Protein AF-A0A4Q3F579-F1 (afdb_monomer_lite)

Secondary structure (DSSP, 8-state):
----HHHHHHHHHHHHHHHHHHHH--HHHHHHHHHHHHHHHHHHHTT--HHHHHHHHHHHHHHHHHHHHHHHH-SSHHHHHHT-HHHHHHHHHHHHHHHHHHHHHHHHHHHHHHHHTT-

pLDDT: mean 85.85, std 10.21, range [51.81, 95.25]

Radius of gyration: 22.92 Å; chains: 1; bounding box: 40×58×51 Å

Structure (mmCIF, N/CA/C/O backbone):
data_AF-A0A4Q3F579-F1
#
_entry.id   AF-A0A4Q3F579-F1
#
loop_
_atom_site.group_PDB
_atom_site.id
_atom_site.type_symbol
_atom_site.label_atom_id
_atom_site.label_alt_id
_atom_site.label_comp_id
_atom_site.label_asym_id
_atom_site.label_entity_id
_atom_site.label_seq_id
_atom_site.pdbx_PDB_ins_code
_atom_site.Cartn_x
_atom_site.Cartn_y
_atom_site.Cartn_z
_atom_site.occupancy
_atom_site.B_iso_or_equiv
_atom_site.auth_seq_id
_atom_site.auth_comp_id
_atom_site.auth_asym_id
_atom_site.auth_atom_id
_atom_site.pdbx_PDB_model_num
ATOM 1 N N . LEU A 1 1 ? 0.833 18.282 23.993 1.00 53.00 1 LEU A N 1
ATOM 2 C CA . LEU A 1 1 ? -0.238 18.997 23.260 1.00 53.00 1 LEU A CA 1
ATOM 3 C C . LEU A 1 1 ? -1.122 17.969 22.550 1.00 53.00 1 LEU A C 1
ATOM 5 O O . LEU A 1 1 ? -0.639 17.307 21.643 1.00 53.00 1 LEU A O 1
ATOM 9 N N . LYS A 1 2 ? -2.368 17.753 22.996 1.00 62.53 2 LYS A N 1
ATOM 10 C CA . LYS A 1 2 ? -3.317 16.854 22.313 1.00 62.53 2 LYS A CA 1
ATOM 11 C C . LYS A 1 2 ? -4.021 17.654 21.217 1.00 62.53 2 LYS A C 1
ATOM 13 O O . LYS A 1 2 ? -4.901 18.450 21.526 1.00 62.53 2 LYS A O 1
ATOM 18 N N . VAL A 1 3 ? -3.624 17.467 19.960 1.00 73.50 3 VAL A N 1
ATOM 19 C CA . VAL A 1 3 ? -4.413 17.967 18.825 1.00 73.50 3 VAL A CA 1
ATOM 20 C C . VAL A 1 3 ? -5.783 17.281 18.890 1.00 73.50 3 VAL A C 1
ATOM 22 O O . VAL A 1 3 ? -5.834 16.058 19.060 1.00 73.50 3 VAL A O 1
ATOM 25 N N . PRO A 1 4 ? -6.902 18.023 18.815 1.00 83.94 4 PRO A N 1
ATOM 26 C CA . PRO A 1 4 ? -8.220 17.413 18.859 1.00 83.94 4 PRO A CA 1
ATOM 27 C C . PRO A 1 4 ? -8.383 16.487 17.649 1.00 83.94 4 PRO A C 1
ATOM 29 O O . PRO A 1 4 ? -8.426 16.946 16.510 1.00 83.94 4 PRO A O 1
ATOM 32 N N . TYR A 1 5 ? -8.505 15.179 17.897 1.00 83.06 5 TYR A N 1
ATOM 33 C CA . TYR A 1 5 ? -8.648 14.146 16.859 1.00 83.06 5 TYR A CA 1
ATOM 34 C C . TYR A 1 5 ? -9.739 14.475 15.828 1.00 83.06 5 TYR A C 1
ATOM 36 O O . TYR A 1 5 ? -9.597 14.159 14.653 1.00 83.06 5 TYR A O 1
ATOM 44 N N . ARG A 1 6 ? -10.803 15.171 16.244 1.00 87.44 6 ARG A N 1
ATOM 45 C CA . ARG A 1 6 ? -11.891 15.625 15.363 1.00 87.44 6 ARG A CA 1
ATOM 46 C C . ARG A 1 6 ? -11.407 16.580 14.266 1.00 87.44 6 ARG A C 1
ATOM 48 O O . ARG A 1 6 ? -11.817 16.431 13.121 1.00 87.44 6 ARG A O 1
ATOM 55 N N . ALA 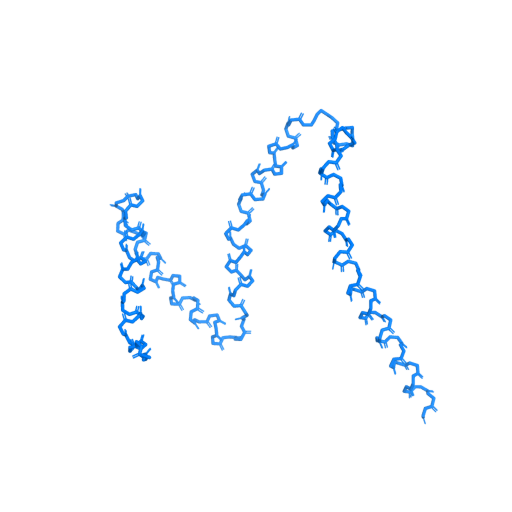A 1 7 ? -10.518 17.517 14.601 1.00 89.62 7 ALA A N 1
ATOM 56 C CA . ALA A 1 7 ? -9.962 18.459 13.633 1.00 89.62 7 ALA A CA 1
ATOM 57 C C . ALA A 1 7 ? -9.011 17.761 12.651 1.00 89.62 7 ALA A C 1
ATOM 59 O O . ALA A 1 7 ? -9.017 18.081 11.468 1.00 89.62 7 ALA A O 1
ATOM 60 N N . LEU A 1 8 ? -8.253 16.761 13.122 1.00 90.88 8 LEU A N 1
ATOM 61 C CA . LEU A 1 8 ? -7.378 15.961 12.263 1.00 90.88 8 LEU A CA 1
ATOM 62 C C . LEU A 1 8 ? -8.184 15.190 11.211 1.00 90.88 8 LEU A C 1
ATOM 64 O O . LEU A 1 8 ? -7.868 15.268 10.030 1.00 90.88 8 LEU A O 1
ATOM 68 N N . TYR A 1 9 ? -9.248 14.490 11.617 1.00 90.19 9 TYR A N 1
ATOM 69 C CA . TYR A 1 9 ? -10.101 13.766 10.669 1.00 90.19 9 TYR A CA 1
ATOM 70 C C . TYR A 1 9 ? -10.806 14.702 9.681 1.00 90.19 9 TYR A C 1
ATOM 72 O O . TYR A 1 9 ? -10.864 14.385 8.496 1.00 90.19 9 TYR A O 1
ATOM 80 N N . ALA A 1 10 ? -11.291 15.862 10.137 1.00 92.00 10 ALA A N 1
ATOM 81 C CA . ALA A 1 10 ? -11.888 16.859 9.250 1.00 92.00 10 ALA A CA 1
ATOM 82 C C . ALA A 1 10 ? -10.882 17.367 8.204 1.00 92.00 10 ALA A C 1
ATOM 84 O O . ALA A 1 10 ? -11.201 17.409 7.018 1.00 92.00 10 ALA A O 1
ATOM 85 N N . ALA A 1 11 ? -9.652 17.679 8.626 1.00 94.00 11 ALA A N 1
ATOM 86 C CA . ALA A 1 11 ? -8.587 18.082 7.715 1.00 94.00 11 ALA A CA 1
ATOM 87 C C . ALA A 1 11 ? -8.231 16.960 6.728 1.00 94.00 11 ALA A C 1
ATOM 89 O O . ALA A 1 11 ? -8.153 17.219 5.533 1.00 94.00 11 ALA A O 1
ATOM 90 N N . LEU A 1 12 ? -8.076 15.713 7.191 1.00 93.75 12 LEU A N 1
ATOM 91 C CA . LEU A 1 12 ? -7.773 14.564 6.329 1.00 93.75 12 LEU A CA 1
ATOM 92 C C . LEU A 1 12 ? -8.829 14.366 5.238 1.00 93.75 12 LEU A C 1
ATOM 94 O O . LEU A 1 12 ? -8.472 14.218 4.074 1.00 93.75 12 LEU A O 1
ATOM 98 N N . ILE A 1 13 ? -10.115 14.401 5.596 1.00 92.38 13 ILE A N 1
ATOM 99 C CA . ILE A 1 13 ? -11.212 14.253 4.628 1.00 92.38 13 ILE A CA 1
ATOM 100 C C . ILE A 1 13 ? -11.189 15.401 3.614 1.00 92.38 13 ILE A C 1
ATOM 102 O O . ILE A 1 13 ? -11.319 15.163 2.415 1.00 92.38 13 ILE A O 1
ATOM 106 N N . LEU A 1 14 ? -10.975 16.635 4.076 1.00 94.19 14 LEU A N 1
ATOM 107 C CA . LEU A 1 14 ? -10.908 17.806 3.205 1.00 94.19 14 LEU A CA 1
ATOM 108 C C . LEU A 1 14 ? -9.724 17.714 2.227 1.00 94.19 14 LEU A C 1
ATOM 110 O O . LEU A 1 14 ? -9.904 17.909 1.028 1.00 94.19 14 LEU A O 1
ATOM 114 N N . PHE A 1 15 ? -8.541 17.323 2.709 1.00 94.81 15 PHE A N 1
ATOM 115 C CA . PHE A 1 15 ? -7.367 17.076 1.867 1.00 94.81 15 PHE A CA 1
ATOM 116 C C . PHE A 1 15 ? -7.581 15.928 0.874 1.00 94.81 15 PHE A C 1
ATOM 118 O O . PHE A 1 15 ? -7.147 16.040 -0.268 1.00 94.81 15 PHE A O 1
ATOM 125 N N . MET A 1 16 ? -8.262 14.849 1.269 1.00 93.19 16 MET A N 1
ATOM 126 C CA . MET A 1 16 ? -8.579 13.731 0.373 1.00 93.19 16 MET A CA 1
ATOM 127 C C . MET A 1 16 ? -9.513 14.153 -0.765 1.00 93.19 16 MET A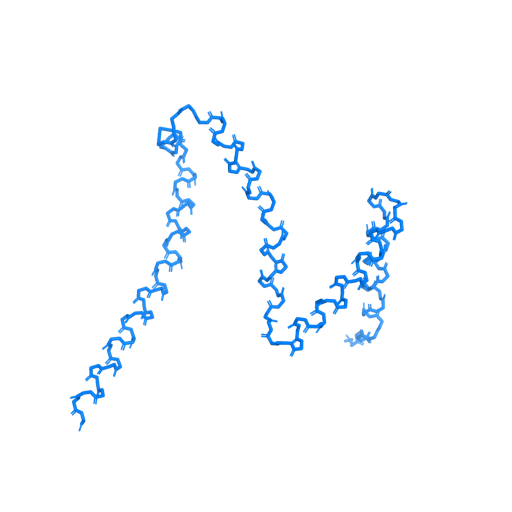 C 1
ATOM 129 O O . MET A 1 16 ? -9.262 13.807 -1.917 1.00 93.19 16 MET A O 1
ATOM 133 N N . ILE A 1 17 ? -10.559 14.927 -0.459 1.00 93.12 17 ILE A N 1
ATOM 134 C CA . ILE A 1 17 ? -11.503 15.435 -1.464 1.00 93.12 17 ILE A CA 1
ATOM 135 C C . ILE A 1 17 ? -10.795 16.382 -2.437 1.00 93.12 17 ILE A C 1
ATOM 137 O O . ILE A 1 17 ? -10.938 16.228 -3.649 1.00 93.12 17 ILE A O 1
ATOM 141 N N . ILE A 1 18 ? -9.999 17.325 -1.921 1.00 94.06 18 ILE A N 1
ATOM 142 C CA . ILE A 1 18 ? -9.225 18.254 -2.757 1.00 94.06 18 ILE A CA 1
ATOM 143 C C . ILE A 1 18 ? -8.210 17.490 -3.612 1.00 94.06 18 ILE A C 1
ATOM 145 O O . ILE A 1 18 ? -8.091 17.767 -4.801 1.00 94.06 18 ILE A O 1
ATOM 149 N N . GLY A 1 19 ? -7.505 16.514 -3.036 1.00 93.00 19 GLY A N 1
ATOM 150 C CA . GLY A 1 19 ? -6.509 15.710 -3.740 1.00 93.00 19 GLY A CA 1
ATOM 151 C C . GLY A 1 19 ? -7.104 14.897 -4.889 1.00 93.00 19 GLY A C 1
ATOM 152 O O . GLY A 1 19 ? -6.556 14.916 -5.986 1.00 93.00 19 GLY A O 1
ATOM 153 N N . ALA A 1 20 ? -8.248 14.243 -4.665 1.00 91.62 20 ALA A N 1
ATOM 154 C CA . ALA A 1 20 ? -8.955 13.522 -5.722 1.00 91.62 20 ALA A CA 1
ATOM 155 C C . ALA A 1 20 ? -9.457 14.474 -6.816 1.00 91.62 20 ALA A C 1
ATOM 157 O O . ALA A 1 20 ? -9.264 14.221 -7.998 1.00 91.62 20 ALA A O 1
ATOM 158 N N . TYR A 1 21 ? -10.037 15.613 -6.435 1.00 92.69 21 TYR A N 1
ATOM 159 C CA . TYR A 1 21 ? -10.534 16.582 -7.406 1.00 92.69 21 TYR A CA 1
ATOM 160 C C . TYR A 1 21 ? -9.404 17.240 -8.217 1.00 92.69 21 TYR A C 1
ATOM 162 O O . TYR A 1 21 ? -9.566 17.505 -9.403 1.00 92.69 21 TYR A O 1
ATOM 170 N N . SER A 1 22 ? -8.236 17.467 -7.614 1.00 93.38 22 SER A N 1
ATOM 171 C CA . SER A 1 22 ? -7.109 18.162 -8.247 1.00 93.38 22 SER A CA 1
ATOM 172 C C . SER A 1 22 ? -6.437 17.388 -9.386 1.00 93.38 22 SER A C 1
ATOM 174 O O . SER A 1 22 ? -5.731 18.013 -10.174 1.00 93.38 22 SER A O 1
ATOM 176 N N . LEU A 1 23 ? -6.586 16.062 -9.460 1.00 89.81 23 LEU A N 1
ATOM 177 C CA . LEU A 1 23 ? -5.901 15.249 -10.471 1.00 89.81 23 LEU A CA 1
ATOM 178 C C . LEU A 1 23 ? -6.534 15.412 -11.854 1.00 89.81 23 LEU A C 1
ATOM 180 O O . LEU A 1 23 ? -5.831 15.698 -12.818 1.00 89.81 23 LEU A O 1
ATOM 184 N N . ASN A 1 24 ? -7.857 15.266 -11.939 1.00 89.12 24 ASN A N 1
ATOM 185 C CA . ASN A 1 24 ? -8.582 15.276 -13.213 1.00 89.12 24 ASN A CA 1
ATOM 186 C C . ASN A 1 24 ? -9.736 16.291 -13.259 1.00 89.12 24 ASN A C 1
ATOM 188 O O . ASN A 1 24 ? -10.486 16.313 -14.234 1.00 89.12 24 ASN A O 1
ATOM 192 N N . ASN A 1 25 ? -9.906 17.122 -12.219 1.00 89.44 25 ASN A N 1
ATOM 193 C CA . ASN A 1 25 ? -10.989 18.109 -12.092 1.00 89.44 25 ASN A CA 1
ATOM 194 C C . ASN A 1 25 ? -12.388 17.494 -12.310 1.00 89.44 25 ASN A C 1
ATOM 196 O O . ASN A 1 25 ? -13.302 18.145 -12.815 1.00 89.44 25 ASN A O 1
ATOM 200 N N . ASN A 1 26 ? -12.537 16.208 -11.972 1.00 91.19 26 ASN A N 1
ATOM 201 C CA . ASN A 1 26 ? -13.722 15.414 -12.265 1.00 91.19 26 ASN A CA 1
ATOM 202 C C . ASN A 1 26 ? -14.504 15.118 -10.972 1.00 91.19 26 ASN A C 1
ATOM 204 O O . ASN A 1 26 ? -13.989 14.419 -10.092 1.00 91.19 26 ASN A O 1
ATOM 208 N N . PRO A 1 27 ? -15.766 15.572 -10.840 1.00 90.88 27 PRO A N 1
ATOM 209 C CA . PRO A 1 27 ? -16.576 15.303 -9.650 1.00 90.88 27 PRO A CA 1
ATOM 210 C C . PRO A 1 27 ? -16.880 13.809 -9.449 1.00 90.88 27 PRO A C 1
ATOM 212 O O . PRO A 1 27 ? -17.157 13.388 -8.325 1.00 90.88 27 PRO A O 1
ATOM 215 N N . VAL A 1 28 ? -16.791 12.989 -10.504 1.00 93.50 28 VAL A N 1
ATOM 216 C CA . VAL A 1 28 ? -16.974 11.532 -10.410 1.00 93.50 28 VAL A CA 1
ATOM 217 C C . VAL A 1 28 ? -15.907 10.892 -9.518 1.00 93.50 28 VAL A C 1
ATOM 219 O O . VAL A 1 28 ? -16.216 9.960 -8.782 1.00 93.50 28 VAL A O 1
ATOM 222 N N . GLU A 1 29 ? -14.677 11.408 -9.501 1.00 92.38 29 GLU A N 1
ATOM 223 C CA . GLU A 1 29 ? -13.601 10.869 -8.654 1.00 92.38 29 GLU A CA 1
ATOM 224 C C . GLU A 1 29 ? -13.844 11.144 -7.171 1.00 92.38 29 GLU A C 1
ATOM 226 O O . GLU A 1 29 ? -13.562 10.295 -6.327 1.00 92.38 29 GLU A O 1
ATOM 231 N N . VAL A 1 30 ? -14.456 12.285 -6.849 1.00 93.94 30 VAL A N 1
ATOM 232 C CA . VAL A 1 30 ? -14.889 12.607 -5.483 1.00 93.94 30 VAL A CA 1
ATOM 233 C C . VAL A 1 30 ? -16.031 11.686 -5.047 1.00 93.94 30 VAL A C 1
ATOM 235 O O . VAL A 1 30 ? -16.038 11.195 -3.916 1.00 93.94 30 VAL A O 1
ATOM 238 N N . LEU A 1 31 ? -16.979 11.400 -5.948 1.00 94.44 31 LEU A N 1
ATOM 239 C CA . LEU A 1 31 ? -18.052 10.442 -5.682 1.00 94.44 31 LEU A CA 1
ATOM 240 C C . LEU A 1 31 ? -17.500 9.025 -5.466 1.00 94.44 31 LEU A C 1
ATOM 242 O O . LEU A 1 31 ? -17.909 8.349 -4.522 1.00 94.44 31 LEU A O 1
ATOM 246 N N . LEU A 1 32 ? -16.548 8.590 -6.297 1.00 93.75 32 LEU A N 1
ATOM 247 C CA . LEU A 1 32 ? -15.854 7.313 -6.131 1.00 93.75 32 LEU A CA 1
ATOM 248 C C . LEU A 1 32 ? -15.087 7.268 -4.808 1.00 93.75 32 LEU A C 1
ATOM 250 O O . LEU A 1 32 ? -15.179 6.271 -4.100 1.00 93.75 32 LEU A O 1
ATOM 254 N N . LEU A 1 33 ? -14.390 8.342 -4.430 1.00 93.56 33 LEU A N 1
ATOM 255 C CA . LEU A 1 33 ? -13.694 8.441 -3.147 1.00 93.56 33 LEU A CA 1
ATOM 256 C C . LEU A 1 33 ? -14.654 8.240 -1.964 1.00 93.56 33 LEU A C 1
ATOM 258 O O . LEU A 1 33 ? -14.355 7.464 -1.055 1.00 93.56 33 LEU A O 1
ATOM 262 N N . LEU A 1 34 ? -15.827 8.877 -1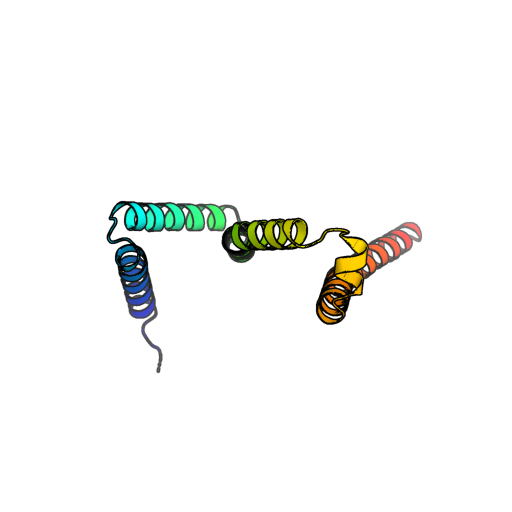.992 1.00 93.88 34 LEU A N 1
ATOM 263 C CA . LEU A 1 34 ? -16.864 8.674 -0.977 1.00 93.88 34 LEU A CA 1
ATOM 264 C C . LEU A 1 34 ? -17.402 7.236 -0.989 1.00 93.88 34 LEU A C 1
ATOM 266 O O . LEU A 1 34 ? -17.507 6.618 0.071 1.00 93.88 34 LEU A O 1
ATOM 270 N N . LEU A 1 35 ? -17.691 6.681 -2.169 1.00 94.88 35 LEU A N 1
ATOM 271 C CA . LEU A 1 35 ? -18.181 5.310 -2.325 1.00 94.88 35 LEU A CA 1
ATOM 272 C C . LEU A 1 35 ? -17.178 4.282 -1.781 1.00 94.88 35 LEU A C 1
ATOM 274 O O . LEU A 1 35 ? -17.550 3.418 -0.987 1.00 94.88 35 LEU A O 1
ATOM 278 N N . PHE A 1 36 ? -15.903 4.394 -2.158 1.00 91.88 36 PHE A N 1
ATOM 279 C CA . PHE A 1 36 ? -14.830 3.529 -1.670 1.00 91.88 36 PHE A CA 1
ATOM 280 C C . PHE A 1 36 ? -14.540 3.745 -0.181 1.00 91.88 36 PHE A C 1
ATOM 282 O O . PHE A 1 36 ? -14.218 2.783 0.514 1.00 91.88 36 PHE A O 1
ATOM 289 N N . GLY A 1 37 ? -14.728 4.959 0.346 1.00 91.38 37 GLY A N 1
ATOM 290 C CA . GLY A 1 37 ? -14.679 5.228 1.784 1.00 91.38 37 GLY A CA 1
ATOM 291 C C . GLY A 1 37 ? -15.769 4.477 2.558 1.00 91.38 37 GLY A C 1
ATOM 292 O O . GLY A 1 37 ? -15.484 3.833 3.573 1.00 91.38 37 GLY A O 1
ATOM 293 N N . VAL A 1 38 ? -17.007 4.489 2.051 1.00 93.56 38 VAL A N 1
ATOM 294 C CA . VAL A 1 38 ? -18.131 3.733 2.632 1.00 93.56 38 VAL A CA 1
ATOM 295 C C . VAL A 1 38 ? -17.914 2.223 2.496 1.00 93.56 38 VAL A C 1
ATOM 297 O O . VAL A 1 38 ? -18.102 1.489 3.468 1.00 93.56 38 VAL A O 1
ATOM 300 N N . LEU A 1 39 ? -17.456 1.746 1.335 1.00 93.19 39 LEU A N 1
ATOM 301 C CA . LEU A 1 39 ? -17.084 0.341 1.130 1.00 93.19 39 LEU A CA 1
ATOM 302 C C . LEU A 1 39 ? -15.981 -0.100 2.097 1.00 93.19 39 LEU A C 1
ATOM 304 O O . LEU A 1 39 ? -16.102 -1.155 2.716 1.00 93.19 39 LEU A O 1
ATOM 308 N N . GLY A 1 40 ? -14.943 0.718 2.286 1.00 90.38 40 GLY A N 1
ATOM 309 C CA . GLY A 1 40 ? -13.866 0.464 3.242 1.00 90.38 40 GLY A CA 1
ATOM 310 C C . GLY A 1 40 ? -14.378 0.344 4.679 1.00 90.38 40 GLY A C 1
ATOM 311 O O . GLY A 1 40 ? -13.972 -0.559 5.413 1.00 90.38 40 GLY A O 1
ATOM 312 N N . TYR A 1 41 ? -15.339 1.184 5.071 1.00 90.94 41 TYR A N 1
ATOM 313 C CA . TYR A 1 41 ? -16.020 1.049 6.360 1.00 90.94 41 TYR A CA 1
ATOM 314 C C . TYR A 1 41 ? -16.820 -0.263 6.463 1.00 90.94 41 TYR A C 1
ATOM 316 O O . TYR A 1 41 ? -16.768 -0.942 7.493 1.00 90.94 41 TYR A O 1
ATOM 324 N N . GLY A 1 42 ? -17.506 -0.665 5.388 1.00 93.62 42 GLY A N 1
ATOM 325 C CA . GLY A 1 42 ? -18.200 -1.953 5.299 1.00 93.62 42 GLY A CA 1
ATOM 326 C C . GLY A 1 42 ? -17.256 -3.151 5.459 1.00 93.62 42 GLY A C 1
ATOM 327 O O . GLY A 1 42 ? -17.516 -4.045 6.264 1.00 93.62 42 GLY A O 1
ATOM 328 N N . LEU A 1 43 ? -16.114 -3.133 4.770 1.00 91.50 43 LEU A N 1
ATOM 329 C CA . LEU A 1 43 ? -15.073 -4.162 4.862 1.00 91.50 43 LEU A CA 1
ATOM 330 C C . LEU A 1 43 ? -14.485 -4.261 6.272 1.00 91.50 43 LEU A C 1
ATOM 332 O O . LEU A 1 43 ? -14.311 -5.362 6.798 1.00 91.50 43 LEU A O 1
ATOM 336 N N . ARG A 1 44 ? -14.269 -3.118 6.930 1.00 88.38 44 ARG A N 1
ATOM 337 C CA . ARG A 1 44 ? -13.842 -3.080 8.333 1.00 88.38 44 ARG A CA 1
ATOM 338 C C . ARG A 1 44 ? -14.868 -3.736 9.260 1.00 88.38 44 ARG A C 1
ATOM 340 O O . ARG A 1 44 ? -14.484 -4.451 10.185 1.00 88.38 44 ARG A O 1
ATOM 347 N N . LYS A 1 45 ? -16.168 -3.537 9.013 1.00 90.56 45 LYS A N 1
ATOM 348 C CA . LYS A 1 45 ? -17.246 -4.180 9.787 1.00 90.56 45 LYS A CA 1
ATOM 349 C C . LYS A 1 45 ? -17.268 -5.701 9.597 1.00 90.56 45 LYS A C 1
ATOM 351 O O . LYS A 1 45 ? -17.563 -6.427 10.542 1.00 90.56 45 LYS A O 1
ATOM 356 N N . LEU A 1 46 ? -16.892 -6.175 8.413 1.00 89.69 46 LEU A N 1
ATOM 357 C CA . LEU A 1 46 ? -16.755 -7.594 8.069 1.00 89.69 46 LEU A CA 1
ATOM 358 C C . LEU A 1 46 ? -15.468 -8.246 8.620 1.00 89.69 46 LEU A C 1
ATOM 360 O O . LEU A 1 46 ? -15.208 -9.410 8.333 1.00 89.69 46 LEU A O 1
ATOM 364 N N . ARG A 1 47 ? -14.676 -7.527 9.434 1.00 87.25 47 ARG A N 1
ATOM 365 C CA . ARG A 1 47 ? -13.378 -7.970 9.982 1.00 87.25 47 ARG A CA 1
ATOM 366 C C . ARG A 1 47 ? -12.314 -8.270 8.919 1.00 87.25 47 ARG A C 1
ATOM 368 O O . ARG A 1 47 ? -11.328 -8.936 9.228 1.00 87.25 47 ARG A O 1
ATOM 375 N N . PHE A 1 48 ? -12.471 -7.757 7.698 1.00 86.44 48 PHE A N 1
ATOM 376 C CA . PHE A 1 48 ? -11.374 -7.760 6.736 1.00 86.44 48 PHE A CA 1
ATOM 377 C C . PHE A 1 48 ? -10.343 -6.714 7.140 1.00 86.44 48 PHE A C 1
ATOM 379 O O . PHE A 1 48 ? -10.686 -5.572 7.466 1.00 86.44 48 PHE A O 1
ATOM 386 N N . ASP A 1 49 ? -9.070 -7.095 7.084 1.00 87.50 49 ASP A N 1
ATOM 387 C CA . ASP A 1 49 ? -7.992 -6.131 7.215 1.00 87.50 49 ASP A CA 1
ATOM 388 C C . ASP A 1 49 ? -7.962 -5.263 5.951 1.00 87.50 49 ASP A C 1
ATOM 390 O O . ASP A 1 49 ? -7.669 -5.724 4.845 1.00 87.50 49 ASP A O 1
ATOM 394 N N . THR A 1 50 ? -8.353 -4.000 6.105 1.00 86.38 50 THR A N 1
ATOM 395 C CA . THR A 1 50 ? -8.463 -3.062 4.985 1.00 86.38 50 THR A CA 1
ATOM 396 C C . THR A 1 50 ? -7.078 -2.673 4.460 1.00 86.38 50 THR A C 1
ATOM 398 O O . THR A 1 50 ? -6.947 -2.346 3.283 1.00 86.38 50 THR A O 1
ATOM 401 N N . ALA A 1 51 ? -6.031 -2.746 5.294 1.00 88.19 51 ALA A N 1
ATOM 402 C CA . ALA A 1 51 ? -4.688 -2.326 4.906 1.00 88.19 51 ALA A CA 1
ATOM 403 C C . ALA A 1 51 ? -4.066 -3.228 3.815 1.00 88.19 51 ALA A C 1
ATOM 405 O O . ALA A 1 51 ? -3.674 -2.688 2.778 1.00 88.19 51 ALA A O 1
ATOM 406 N N . PRO A 1 52 ? -4.036 -4.573 3.946 1.00 88.88 52 PRO A N 1
ATOM 407 C CA . PRO A 1 52 ? -3.579 -5.466 2.881 1.00 88.88 52 PRO A CA 1
ATOM 408 C C . PRO A 1 52 ? -4.403 -5.358 1.597 1.00 88.88 52 PRO A C 1
ATOM 410 O O . PRO A 1 52 ? -3.846 -5.461 0.509 1.00 88.88 52 PRO A O 1
ATOM 413 N N . LEU A 1 53 ? -5.717 -5.135 1.709 1.00 90.56 53 LEU A N 1
ATOM 414 C CA . LEU A 1 53 ? -6.596 -5.037 0.544 1.00 90.56 53 LEU A CA 1
ATOM 415 C C . LEU A 1 53 ? -6.301 -3.781 -0.284 1.00 90.56 53 LEU A C 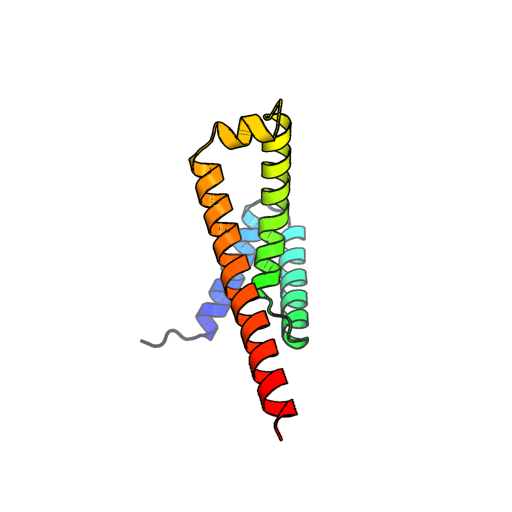1
ATOM 417 O O . LEU A 1 53 ? -6.152 -3.869 -1.500 1.00 90.56 53 LEU A O 1
ATOM 421 N N . ILE A 1 54 ? -6.173 -2.625 0.377 1.00 89.44 54 ILE A N 1
ATOM 422 C CA . ILE A 1 54 ? -5.796 -1.369 -0.285 1.00 89.44 54 ILE A CA 1
ATOM 423 C C . ILE A 1 54 ? -4.401 -1.507 -0.900 1.00 89.44 54 ILE A C 1
ATOM 425 O O . ILE A 1 54 ? -4.202 -1.116 -2.048 1.00 89.44 54 ILE A O 1
ATOM 429 N N . LEU A 1 55 ? -3.451 -2.100 -0.169 1.00 91.31 55 LEU A N 1
ATOM 430 C CA . LEU A 1 55 ? -2.092 -2.317 -0.660 1.00 91.31 55 LEU A CA 1
ATOM 431 C C . LEU A 1 55 ? -2.081 -3.188 -1.925 1.00 91.31 55 LEU A C 1
ATOM 433 O O . LEU A 1 55 ? -1.443 -2.824 -2.909 1.00 91.31 55 LEU A O 1
ATOM 437 N N . ALA A 1 56 ? -2.819 -4.300 -1.926 1.00 90.62 56 ALA A N 1
ATOM 438 C CA . ALA A 1 56 ? -2.936 -5.179 -3.085 1.00 90.62 56 ALA A CA 1
ATOM 439 C C . ALA A 1 56 ? -3.607 -4.482 -4.279 1.00 90.62 56 ALA A C 1
ATOM 441 O O . ALA A 1 56 ? -3.155 -4.640 -5.410 1.00 90.62 56 ALA A O 1
ATOM 442 N N . PHE A 1 57 ? -4.646 -3.678 -4.037 1.00 90.56 57 PHE A N 1
ATOM 443 C CA . PHE A 1 57 ? -5.350 -2.938 -5.085 1.00 90.56 57 PHE A CA 1
ATOM 444 C C . PHE A 1 57 ? -4.464 -1.871 -5.742 1.00 90.56 57 PHE A C 1
ATOM 446 O O . PHE A 1 57 ? -4.366 -1.817 -6.965 1.00 90.56 57 PHE A O 1
ATOM 453 N N . VAL A 1 58 ? -3.776 -1.057 -4.935 1.00 90.62 58 VAL A N 1
ATOM 454 C CA . VAL A 1 58 ? -2.903 0.020 -5.429 1.00 90.62 58 VAL A CA 1
ATOM 455 C C . VAL A 1 58 ? -1.667 -0.540 -6.137 1.00 90.62 58 VAL A C 1
ATOM 457 O O . VAL A 1 58 ? -1.229 0.023 -7.138 1.00 90.62 58 VAL A O 1
ATOM 460 N N . LEU A 1 59 ? -1.105 -1.651 -5.648 1.00 92.19 59 LEU A N 1
ATOM 461 C CA . LEU A 1 59 ? 0.081 -2.268 -6.246 1.00 92.19 59 LEU A CA 1
ATOM 462 C C . LEU A 1 59 ? -0.226 -3.163 -7.452 1.00 92.19 59 LEU A C 1
ATOM 464 O O . LEU A 1 59 ? 0.657 -3.345 -8.288 1.00 92.19 59 LEU A O 1
ATOM 468 N N . GLY A 1 60 ? -1.434 -3.721 -7.564 1.00 92.44 60 GLY A N 1
ATOM 469 C CA . GLY A 1 60 ? -1.762 -4.728 -8.578 1.00 92.44 60 GLY A CA 1
ATOM 470 C C . GLY A 1 60 ? -1.497 -4.260 -10.010 1.00 92.44 60 GLY A C 1
ATOM 471 O O . GLY A 1 60 ? -0.739 -4.900 -10.738 1.00 92.44 60 GLY A O 1
ATOM 472 N N . GLY A 1 61 ? -2.053 -3.106 -10.389 1.00 94.25 61 GLY A N 1
ATOM 473 C CA . GLY A 1 61 ? -1.870 -2.534 -11.728 1.00 94.25 61 GLY A CA 1
ATOM 474 C C . GLY A 1 61 ? -0.400 -2.257 -12.071 1.00 94.25 61 GLY A C 1
ATOM 475 O O . GLY A 1 61 ? 0.096 -2.771 -13.075 1.00 94.25 61 GLY A O 1
ATOM 476 N N . PRO A 1 62 ? 0.337 -1.501 -11.236 1.00 94.50 62 PRO A N 1
ATOM 477 C CA . PRO A 1 62 ? 1.764 -1.272 -11.440 1.00 94.50 62 PRO A CA 1
ATOM 478 C C . PRO A 1 62 ? 2.591 -2.561 -11.520 1.00 94.50 62 PRO A C 1
ATOM 480 O O . PRO A 1 62 ? 3.498 -2.636 -12.348 1.00 94.50 62 PRO A O 1
ATOM 483 N N . ILE A 1 63 ? 2.298 -3.578 -10.702 1.00 92.75 63 ILE A N 1
ATOM 484 C CA . ILE A 1 63 ? 3.003 -4.869 -10.756 1.00 92.75 63 ILE A CA 1
ATOM 485 C C . ILE A 1 63 ? 2.781 -5.544 -12.111 1.00 92.75 63 ILE A C 1
ATOM 487 O O . ILE A 1 63 ? 3.754 -5.947 -12.747 1.00 92.75 63 ILE A O 1
ATOM 491 N N . GLU A 1 64 ? 1.535 -5.638 -12.580 1.00 93.88 64 GLU A N 1
ATOM 492 C CA . GLU A 1 64 ? 1.233 -6.263 -13.871 1.00 93.88 64 GLU A CA 1
ATOM 493 C C . GLU A 1 64 ? 1.873 -5.496 -15.032 1.00 93.88 64 GLU A C 1
ATOM 495 O O . GLU A 1 64 ? 2.470 -6.097 -15.927 1.00 93.88 64 GLU A O 1
ATOM 500 N N . PHE A 1 65 ? 1.800 -4.164 -14.994 1.00 95.25 65 PHE A N 1
ATOM 501 C CA . PHE A 1 65 ? 2.411 -3.310 -16.004 1.00 95.25 65 PHE A CA 1
ATOM 502 C C . PHE A 1 65 ? 3.925 -3.539 -16.091 1.00 95.25 65 PHE A C 1
ATOM 504 O O . PHE A 1 65 ? 4.453 -3.805 -17.171 1.00 95.25 65 PHE A O 1
ATOM 511 N N . ASN A 1 66 ? 4.625 -3.503 -14.954 1.00 91.12 66 ASN A N 1
ATOM 512 C CA . ASN A 1 66 ? 6.071 -3.710 -14.918 1.00 91.12 66 ASN A CA 1
ATOM 513 C C . ASN A 1 66 ? 6.461 -5.143 -15.297 1.00 91.12 66 ASN A C 1
ATOM 515 O O . ASN A 1 66 ? 7.469 -5.339 -15.976 1.00 91.12 66 ASN A O 1
ATOM 519 N N . LEU A 1 67 ? 5.665 -6.143 -14.909 1.00 89.12 67 LEU A N 1
ATOM 520 C CA . LEU A 1 67 ? 5.878 -7.534 -15.304 1.00 89.12 67 LEU A CA 1
ATOM 521 C C . LEU A 1 67 ? 5.771 -7.689 -16.823 1.00 89.12 67 LEU A C 1
ATOM 523 O O . LEU A 1 67 ? 6.684 -8.219 -17.454 1.00 89.12 67 LEU A O 1
ATOM 527 N N . ARG A 1 68 ? 4.694 -7.164 -17.417 1.00 91.38 68 ARG A N 1
ATOM 528 C CA . ARG A 1 68 ? 4.460 -7.190 -18.864 1.00 91.38 68 ARG A CA 1
ATOM 529 C C . ARG A 1 68 ? 5.562 -6.456 -19.620 1.00 91.38 68 ARG A C 1
ATOM 531 O O . ARG A 1 68 ? 6.101 -7.001 -20.577 1.00 91.38 68 ARG A O 1
ATOM 538 N N . GLN A 1 69 ? 5.934 -5.262 -19.162 1.00 90.69 69 GLN A N 1
ATOM 539 C CA . GLN A 1 69 ? 7.027 -4.481 -19.741 1.00 90.69 69 GLN A CA 1
ATOM 540 C C . GLN A 1 69 ? 8.348 -5.260 -19.695 1.00 90.69 69 GLN A C 1
ATOM 542 O O . GLN A 1 69 ? 9.078 -5.313 -20.681 1.00 90.69 69 GLN A O 1
ATOM 547 N N . THR A 1 70 ? 8.642 -5.907 -18.567 1.00 88.88 70 THR A N 1
ATOM 548 C CA . THR A 1 70 ? 9.861 -6.707 -18.401 1.00 88.88 70 THR A CA 1
ATOM 549 C C . THR A 1 70 ? 9.863 -7.926 -19.321 1.00 88.88 70 THR A C 1
ATOM 551 O O . THR A 1 70 ? 10.880 -8.205 -19.948 1.00 88.88 70 THR A O 1
ATOM 554 N N . MET A 1 71 ? 8.729 -8.619 -19.458 1.00 86.12 71 MET A N 1
ATOM 555 C CA . MET A 1 71 ? 8.589 -9.763 -20.366 1.00 86.12 71 MET A CA 1
ATOM 556 C C . MET A 1 71 ? 8.685 -9.368 -21.842 1.00 86.12 71 MET A C 1
ATOM 558 O O . MET A 1 71 ? 9.235 -10.126 -22.626 1.00 86.12 71 MET A O 1
ATOM 562 N N . MET A 1 72 ? 8.200 -8.185 -22.226 1.00 88.25 72 MET A N 1
ATOM 563 C CA . MET A 1 72 ? 8.370 -7.669 -23.591 1.00 88.25 72 MET A CA 1
ATOM 564 C C . MET A 1 72 ? 9.833 -7.324 -23.909 1.00 88.25 72 MET A C 1
ATOM 566 O O . MET A 1 72 ? 10.259 -7.449 -25.054 1.00 88.25 72 MET A O 1
ATOM 570 N N . LEU A 1 7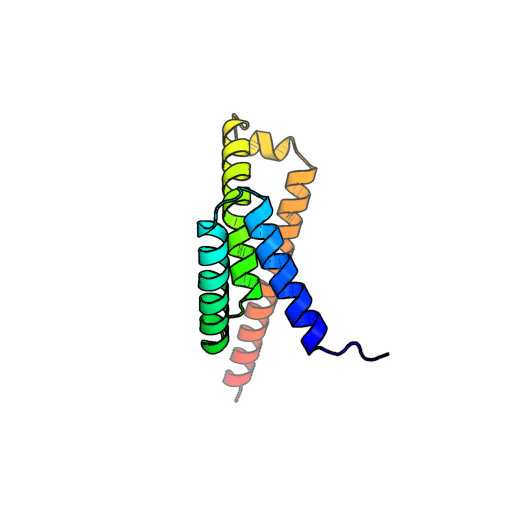3 ? 10.602 -6.882 -22.909 1.00 86.06 73 LEU A N 1
ATOM 571 C CA . LEU A 1 73 ? 12.030 -6.576 -23.049 1.00 86.06 73 LEU A CA 1
ATOM 572 C C . LEU A 1 73 ? 12.911 -7.835 -23.024 1.00 86.06 73 LEU A C 1
ATOM 574 O O . LEU A 1 73 ? 13.993 -7.844 -23.614 1.00 86.06 73 LEU A O 1
ATOM 578 N N . ALA A 1 74 ? 12.472 -8.890 -22.338 1.00 84.00 74 ALA A N 1
ATOM 579 C CA . ALA A 1 74 ? 13.187 -10.153 -22.250 1.00 84.00 74 ALA A CA 1
ATOM 580 C C . ALA A 1 74 ? 12.960 -10.991 -23.520 1.00 84.00 74 ALA A C 1
ATOM 582 O O . ALA A 1 74 ? 11.877 -11.528 -23.726 1.00 84.00 74 ALA A O 1
ATOM 583 N N . ARG A 1 75 ? 13.990 -11.138 -24.367 1.00 77.12 75 ARG A N 1
ATOM 584 C CA . ARG A 1 75 ? 13.962 -12.115 -25.476 1.00 77.12 75 ARG A CA 1
ATOM 585 C C . ARG A 1 75 ? 13.900 -13.551 -24.955 1.00 77.12 75 ARG A C 1
ATOM 587 O O . ARG A 1 75 ? 13.103 -14.334 -25.452 1.00 77.12 75 ARG A O 1
ATOM 594 N N . ASP A 1 76 ? 14.695 -13.836 -23.925 1.00 80.81 76 ASP A N 1
ATOM 595 C CA . ASP A 1 76 ? 14.644 -15.065 -23.138 1.00 80.81 76 ASP A CA 1
ATOM 596 C C . ASP A 1 76 ? 14.497 -14.714 -21.647 1.00 80.81 76 ASP A C 1
ATOM 598 O O . ASP A 1 76 ? 15.345 -13.998 -21.102 1.00 80.81 76 ASP A O 1
ATOM 602 N N . PRO A 1 77 ? 13.445 -15.190 -20.950 1.00 74.81 77 PRO A N 1
ATOM 603 C CA . PRO A 1 77 ? 13.170 -14.803 -19.564 1.00 74.81 77 PRO A CA 1
ATOM 604 C C . PRO A 1 77 ? 14.277 -15.200 -18.585 1.00 74.81 77 PRO A C 1
ATOM 606 O O . PRO A 1 77 ? 14.588 -14.443 -17.667 1.00 74.81 77 PRO A O 1
ATOM 609 N N . LEU A 1 78 ? 14.867 -16.386 -18.774 1.00 75.19 78 LEU A N 1
ATOM 610 C CA . LEU A 1 78 ? 15.909 -16.917 -17.893 1.00 75.19 78 LEU A CA 1
ATOM 611 C C . LEU A 1 78 ? 17.229 -16.164 -18.067 1.00 75.19 78 LEU A C 1
ATOM 613 O O . LEU A 1 78 ? 17.845 -15.784 -17.073 1.00 75.19 78 LEU A O 1
ATOM 617 N N . ASP A 1 79 ?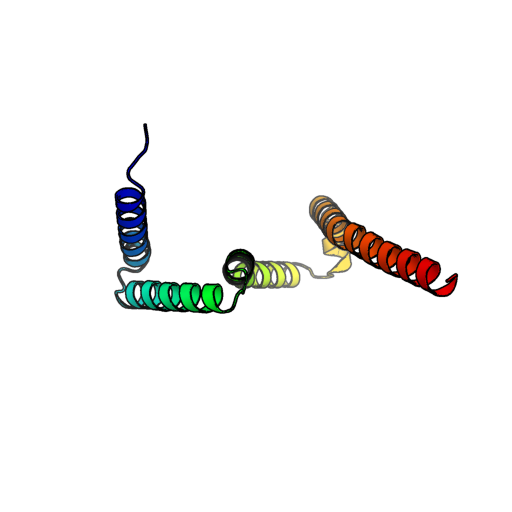 17.615 -15.883 -19.310 1.00 78.56 79 ASP A N 1
ATOM 618 C CA . ASP A 1 79 ? 18.853 -15.162 -19.618 1.00 78.56 79 ASP A CA 1
ATOM 619 C C . ASP A 1 79 ? 18.766 -13.692 -19.167 1.00 78.56 79 ASP A C 1
ATOM 621 O O . ASP A 1 79 ? 19.679 -13.144 -18.545 1.00 78.56 79 ASP A O 1
ATOM 625 N N . TYR A 1 80 ? 17.591 -13.076 -19.336 1.00 82.00 80 TYR A N 1
ATOM 626 C CA . TYR A 1 80 ? 17.320 -11.721 -18.858 1.00 82.00 80 TYR A CA 1
ATOM 627 C C . TYR A 1 80 ? 17.383 -11.597 -17.325 1.00 82.00 80 TYR A C 1
ATOM 629 O O . TYR A 1 80 ? 17.828 -10.571 -16.799 1.00 82.00 80 TYR A O 1
ATOM 637 N N . LEU A 1 81 ? 16.953 -12.633 -16.596 1.00 79.81 81 LEU A N 1
ATOM 638 C CA . LEU A 1 81 ? 17.010 -12.657 -15.133 1.00 79.81 81 LEU A CA 1
ATOM 639 C C . LEU A 1 81 ? 18.438 -12.902 -14.621 1.00 79.81 81 LEU A C 1
ATOM 641 O O . LEU A 1 81 ? 18.846 -12.276 -13.642 1.00 79.81 81 LEU A O 1
ATOM 645 N N . MET A 1 82 ? 19.211 -13.759 -15.297 1.00 80.62 82 MET A N 1
ATOM 646 C CA . MET A 1 82 ? 20.623 -14.008 -14.974 1.00 80.62 82 MET A CA 1
ATOM 647 C C . MET A 1 82 ? 21.502 -12.779 -15.242 1.00 80.62 82 MET A C 1
ATOM 649 O O . MET A 1 82 ? 22.400 -12.487 -14.453 1.00 80.62 82 MET A O 1
ATOM 653 N N . GLY A 1 83 ? 21.194 -11.994 -16.279 1.00 83.69 83 GLY A N 1
ATOM 654 C CA . GLY A 1 83 ? 21.891 -10.740 -16.583 1.00 83.69 83 GLY A CA 1
ATOM 655 C C . GLY A 1 83 ? 21.663 -9.604 -15.572 1.00 83.69 83 GLY A C 1
ATOM 656 O O . GLY A 1 83 ? 22.350 -8.584 -15.632 1.00 83.69 83 GLY A O 1
ATOM 657 N N . ARG A 1 84 ? 20.713 -9.741 -14.632 1.00 84.44 84 ARG A N 1
ATOM 658 C CA . ARG A 1 84 ? 20.358 -8.703 -13.646 1.00 84.44 84 ARG A CA 1
ATOM 659 C C . ARG A 1 84 ? 20.546 -9.201 -12.205 1.00 84.44 84 ARG A C 1
ATOM 661 O O . ARG A 1 84 ? 19.564 -9.554 -11.546 1.00 84.44 84 ARG A O 1
ATOM 668 N N . PRO A 1 85 ? 21.771 -9.132 -11.647 1.00 84.69 85 PRO A N 1
ATOM 669 C CA . PRO A 1 85 ? 22.073 -9.677 -10.320 1.00 84.69 85 PRO A CA 1
ATOM 670 C C . PRO A 1 85 ? 21.246 -9.041 -9.190 1.00 84.69 85 PRO A C 1
ATOM 672 O O . PRO A 1 85 ? 20.893 -9.722 -8.233 1.00 84.69 85 PRO A O 1
ATOM 675 N N . ILE A 1 86 ? 20.869 -7.762 -9.312 1.00 90.00 86 ILE A N 1
ATOM 676 C CA . ILE A 1 86 ? 20.014 -7.063 -8.332 1.00 90.00 86 ILE A CA 1
ATOM 677 C C . ILE A 1 86 ? 18.591 -7.642 -8.316 1.00 90.00 86 ILE A C 1
ATOM 679 O O . ILE A 1 86 ? 17.998 -7.811 -7.254 1.00 90.00 86 ILE A O 1
ATOM 683 N N . ALA A 1 87 ? 18.030 -7.966 -9.484 1.00 88.19 87 ALA A N 1
ATOM 684 C CA . ALA A 1 87 ? 16.695 -8.558 -9.561 1.00 88.19 87 ALA A CA 1
ATOM 685 C C . ALA A 1 87 ? 16.689 -9.956 -8.929 1.00 88.19 87 ALA A C 1
ATOM 687 O O . ALA A 1 87 ? 15.773 -10.300 -8.185 1.00 88.19 87 ALA A O 1
ATOM 688 N N . LEU A 1 88 ? 17.749 -10.729 -9.176 1.00 88.69 88 LEU A N 1
ATOM 689 C CA . LEU A 1 88 ? 17.912 -12.075 -8.643 1.00 88.69 88 LEU A CA 1
ATOM 690 C C . LEU A 1 88 ? 18.051 -12.072 -7.115 1.00 88.69 88 LEU A C 1
ATOM 692 O O . LEU A 1 88 ? 17.382 -12.859 -6.448 1.00 88.69 88 LEU A O 1
ATOM 696 N N . THR A 1 89 ? 18.845 -11.162 -6.539 1.00 93.31 89 THR A N 1
ATOM 697 C CA . THR A 1 89 ? 18.974 -11.059 -5.076 1.00 93.31 89 THR A CA 1
ATOM 698 C C . THR A 1 89 ? 17.669 -10.623 -4.417 1.00 93.31 89 THR A C 1
ATOM 700 O O . THR A 1 89 ? 17.262 -11.240 -3.435 1.00 93.31 89 THR A O 1
ATOM 703 N N . ILE A 1 90 ? 16.962 -9.630 -4.969 1.00 91.50 90 ILE A N 1
ATOM 704 C CA . ILE A 1 90 ? 15.662 -9.185 -4.438 1.00 91.50 90 ILE A CA 1
ATOM 705 C C . ILE A 1 90 ? 14.624 -10.313 -4.510 1.00 91.50 90 ILE A C 1
ATOM 707 O O . ILE A 1 90 ? 13.913 -10.545 -3.531 1.00 91.50 90 ILE A O 1
ATOM 711 N N . LEU A 1 91 ? 14.556 -11.049 -5.625 1.00 89.81 91 LEU A N 1
ATOM 712 C CA . LEU A 1 91 ? 13.661 -12.202 -5.762 1.00 89.81 91 LEU A CA 1
ATOM 713 C C . LEU A 1 91 ? 14.012 -13.319 -4.776 1.00 89.81 91 LEU A C 1
ATOM 715 O O . LEU A 1 91 ? 13.114 -13.873 -4.145 1.00 89.81 91 LEU A O 1
ATOM 719 N N . ALA A 1 92 ? 15.300 -13.621 -4.598 1.00 92.94 92 ALA A N 1
ATOM 720 C CA . ALA A 1 92 ? 15.755 -14.615 -3.632 1.00 92.94 92 ALA A CA 1
ATOM 721 C C . ALA A 1 92 ? 15.386 -14.218 -2.193 1.00 92.94 92 ALA A C 1
ATOM 723 O O . ALA A 1 92 ? 14.853 -15.044 -1.455 1.00 92.94 92 ALA A O 1
ATOM 724 N N . PHE A 1 93 ? 15.591 -12.953 -1.807 1.00 94.75 93 PHE A N 1
ATOM 725 C CA . PHE A 1 93 ? 15.172 -12.434 -0.500 1.00 94.75 93 PHE A CA 1
ATOM 726 C C . PHE A 1 93 ? 13.653 -12.471 -0.321 1.00 94.75 93 PHE A C 1
ATOM 728 O O . PHE A 1 93 ? 13.175 -12.899 0.729 1.00 94.75 93 PHE A O 1
ATOM 735 N N . GLY A 1 94 ? 12.885 -12.067 -1.335 1.00 91.81 94 GLY A N 1
ATOM 736 C CA . GLY A 1 94 ? 11.425 -12.131 -1.304 1.00 91.81 94 GLY A CA 1
ATOM 737 C C . GLY A 1 94 ? 10.920 -13.561 -1.111 1.00 91.81 94 GLY A C 1
ATOM 738 O O . GLY A 1 94 ? 10.088 -13.815 -0.239 1.00 91.81 94 GLY A O 1
ATOM 739 N N . LEU A 1 95 ? 11.482 -14.515 -1.859 1.00 93.31 95 LEU A N 1
ATOM 740 C CA . LEU A 1 95 ? 11.163 -15.932 -1.716 1.00 93.31 95 LEU A CA 1
ATOM 741 C C . LEU A 1 95 ? 11.533 -16.438 -0.316 1.00 93.31 95 LEU A C 1
ATOM 743 O O . LEU A 1 95 ? 10.712 -17.073 0.338 1.00 93.31 95 LEU A O 1
ATOM 747 N N . LEU A 1 96 ? 12.723 -16.097 0.183 1.00 94.12 96 LEU A N 1
ATOM 748 C CA . LEU A 1 96 ? 13.182 -16.460 1.524 1.00 94.12 96 LEU A CA 1
ATOM 749 C C . LEU A 1 96 ? 12.221 -15.956 2.616 1.00 94.12 96 LEU A C 1
ATOM 751 O O . LEU A 1 96 ? 11.853 -16.719 3.510 1.00 94.12 96 LEU A O 1
ATOM 755 N N . LEU A 1 97 ? 11.771 -14.700 2.527 1.00 92.06 97 LEU A N 1
ATOM 756 C CA . LEU A 1 97 ? 10.839 -14.095 3.484 1.00 92.06 97 LEU A CA 1
ATOM 757 C C . LEU A 1 97 ? 9.461 -14.765 3.496 1.00 92.06 97 LEU A C 1
ATOM 759 O O . LEU A 1 97 ? 8.814 -14.791 4.539 1.00 92.06 97 LEU A O 1
ATOM 763 N N . ILE A 1 98 ? 9.014 -15.322 2.370 1.00 90.38 98 ILE A N 1
ATOM 764 C CA . ILE A 1 98 ? 7.759 -16.086 2.288 1.00 90.38 98 ILE A CA 1
ATOM 765 C C . ILE A 1 98 ? 7.966 -17.511 2.821 1.00 90.38 98 ILE A C 1
ATOM 767 O O . ILE A 1 98 ? 7.150 -18.040 3.579 1.00 90.38 98 ILE A O 1
ATOM 771 N N . VAL A 1 99 ? 9.083 -18.129 2.444 1.00 91.50 99 VAL A N 1
ATOM 772 C CA . VAL A 1 99 ? 9.400 -19.533 2.701 1.00 91.50 99 VAL A CA 1
ATOM 773 C C . VAL A 1 99 ? 9.722 -19.790 4.179 1.00 91.50 99 VAL A C 1
ATOM 775 O O . VAL A 1 99 ? 9.174 -20.722 4.770 1.00 91.50 99 VAL A O 1
ATOM 778 N N . LEU A 1 100 ? 10.541 -18.950 4.820 1.00 89.56 100 LEU A N 1
ATOM 779 C CA . LEU A 1 100 ? 10.925 -19.089 6.234 1.00 89.56 100 LEU A CA 1
ATOM 780 C C . LEU A 1 100 ? 9.728 -19.214 7.204 1.00 89.56 100 LEU A C 1
ATOM 782 O O . LEU A 1 100 ? 9.672 -20.195 7.958 1.00 89.56 100 LEU A O 1
ATOM 786 N N . PRO A 1 101 ? 8.741 -18.292 7.213 1.00 86.00 101 PRO A N 1
ATOM 787 C CA . PRO A 1 101 ? 7.590 -18.404 8.104 1.00 86.00 101 PRO A CA 1
ATOM 788 C C . PRO A 1 101 ? 6.669 -19.564 7.715 1.00 86.00 101 PRO A C 1
ATOM 790 O O . PRO A 1 101 ? 6.036 -20.151 8.593 1.00 86.00 101 PRO A O 1
ATOM 793 N N . MET A 1 102 ? 6.598 -19.931 6.432 1.00 86.38 102 MET A N 1
ATOM 794 C CA . MET A 1 102 ? 5.802 -21.071 5.976 1.00 86.38 102 MET A CA 1
ATOM 795 C C . MET A 1 102 ? 6.368 -22.394 6.514 1.00 86.38 102 MET A C 1
ATOM 797 O O . MET A 1 102 ? 5.625 -23.172 7.112 1.00 86.38 102 MET A O 1
ATOM 801 N N . PHE A 1 103 ? 7.684 -22.614 6.414 1.00 84.06 103 PHE A N 1
ATOM 802 C CA . PHE A 1 103 ? 8.347 -23.794 6.983 1.00 84.06 103 PHE A CA 1
ATOM 803 C C . PHE A 1 103 ? 8.264 -23.841 8.513 1.00 84.06 103 PHE A C 1
ATOM 805 O O . PHE A 1 103 ? 8.027 -24.912 9.076 1.00 84.06 103 PHE A O 1
ATOM 812 N N . SER A 1 104 ? 8.403 -22.698 9.192 1.00 77.38 104 SER A N 1
ATOM 813 C CA . SER A 1 104 ? 8.250 -22.611 10.651 1.00 77.38 104 SER A CA 1
ATOM 814 C C . SER A 1 104 ? 6.835 -22.999 11.101 1.00 77.38 104 SER A C 1
ATOM 816 O O . SER A 1 104 ? 6.672 -23.863 11.962 1.00 77.38 104 SER A O 1
ATOM 818 N N . LYS A 1 105 ? 5.795 -22.469 10.439 1.00 76.38 105 LYS A N 1
ATOM 819 C CA . LYS A 1 105 ? 4.391 -22.812 10.727 1.00 76.38 105 LYS A CA 1
ATOM 820 C C . LYS A 1 105 ? 4.075 -24.287 10.464 1.00 76.38 105 LYS A C 1
ATOM 822 O O . LYS A 1 105 ? 3.337 -24.895 11.237 1.00 76.38 105 LYS A O 1
ATOM 827 N N . VAL A 1 106 ? 4.627 -24.876 9.399 1.00 77.06 106 VAL A N 1
ATOM 828 C CA . VAL A 1 106 ? 4.447 -26.306 9.084 1.00 77.06 106 VAL A CA 1
ATOM 829 C C . VAL A 1 106 ? 5.146 -27.189 10.123 1.00 77.06 106 VAL A C 1
ATOM 831 O O . VAL A 1 106 ? 4.534 -28.125 10.635 1.00 77.06 106 VAL A O 1
ATOM 834 N N . ARG A 1 107 ? 6.388 -26.865 10.510 1.00 73.06 107 ARG A N 1
ATOM 835 C CA . ARG A 1 107 ? 7.118 -27.592 11.564 1.00 73.06 107 ARG A CA 1
ATOM 836 C C . ARG A 1 107 ? 6.428 -27.494 12.923 1.00 73.06 107 ARG A C 1
ATOM 838 O O . ARG A 1 107 ? 6.307 -28.507 13.602 1.00 73.06 107 ARG A O 1
ATOM 845 N N . GLN A 1 108 ? 5.927 -26.316 13.295 1.00 70.38 108 GLN A N 1
ATOM 846 C CA . GLN A 1 108 ? 5.223 -26.115 14.562 1.00 70.38 108 GLN A CA 1
ATOM 847 C C . GLN A 1 108 ? 3.919 -26.926 14.622 1.00 70.38 108 GLN A C 1
ATOM 849 O O . GLN A 1 108 ? 3.642 -27.562 15.635 1.00 70.38 108 GLN A O 1
ATOM 854 N N . LYS A 1 109 ? 3.159 -26.996 13.519 1.00 64.56 109 LYS A N 1
ATOM 855 C CA . LYS A 1 109 ? 1.970 -27.861 13.425 1.00 64.56 109 LYS A CA 1
ATOM 856 C C . LYS A 1 109 ? 2.310 -29.350 13.554 1.00 64.56 109 LYS A C 1
ATOM 858 O O . LYS A 1 109 ? 1.588 -30.071 14.232 1.00 64.56 109 LYS A O 1
ATOM 863 N N . LEU A 1 110 ? 3.410 -29.804 12.947 1.00 67.31 110 LEU A N 1
ATOM 864 C CA . LEU A 1 110 ? 3.851 -31.204 13.017 1.00 67.31 110 LEU A CA 1
ATOM 865 C C . LEU A 1 110 ? 4.380 -31.595 14.407 1.00 67.31 110 LEU A C 1
ATOM 867 O O . LEU A 1 110 ? 4.147 -32.718 14.843 1.00 67.31 110 LEU A O 1
ATOM 871 N N . MET A 1 111 ? 5.061 -30.688 15.116 1.00 64.38 111 MET A N 1
ATOM 872 C CA . MET A 1 111 ? 5.523 -30.939 16.489 1.00 64.38 111 MET A CA 1
ATOM 873 C C . MET A 1 111 ? 4.356 -30.991 17.485 1.00 64.38 111 MET A C 1
ATOM 875 O O . MET A 1 111 ? 4.318 -31.886 18.323 1.00 64.38 111 MET A O 1
ATOM 879 N N . VAL A 1 112 ? 3.370 -30.095 17.357 1.00 67.38 112 VAL A N 1
ATOM 880 C CA . VAL A 1 112 ? 2.163 -30.107 18.207 1.00 67.38 112 VAL A CA 1
ATOM 881 C C . VAL A 1 112 ? 1.313 -31.358 17.954 1.00 67.38 112 VAL A C 1
ATOM 883 O O . VAL A 1 112 ? 0.837 -31.967 18.904 1.00 67.38 112 VAL A O 1
ATOM 886 N N . ALA A 1 113 ? 1.169 -31.797 16.698 1.00 62.53 113 ALA A N 1
ATOM 887 C CA . ALA A 1 113 ? 0.433 -33.022 16.371 1.00 62.53 113 ALA A CA 1
ATOM 888 C C . ALA A 1 113 ? 1.095 -34.296 16.930 1.00 62.53 113 ALA A C 1
ATOM 890 O O . ALA A 1 113 ? 0.395 -35.232 17.303 1.00 62.53 113 ALA A O 1
ATOM 891 N N . ARG A 1 114 ? 2.432 -34.330 17.023 1.00 60.81 114 ARG A N 1
ATOM 892 C CA . ARG A 1 114 ? 3.162 -35.449 17.643 1.00 60.81 114 ARG A CA 1
ATOM 893 C C . ARG A 1 114 ? 2.986 -35.491 19.162 1.00 60.81 114 ARG A C 1
ATOM 895 O O . ARG A 1 114 ? 2.766 -36.569 19.690 1.00 60.81 114 ARG A O 1
ATOM 902 N N . ALA A 1 115 ? 2.993 -34.340 19.836 1.00 61.88 115 ALA A N 1
ATOM 903 C CA . ALA A 1 115 ? 2.802 -34.266 21.288 1.00 61.88 115 ALA A CA 1
ATOM 904 C C . ALA A 1 115 ? 1.384 -34.667 21.750 1.00 61.88 115 ALA A C 1
ATOM 906 O O . ALA A 1 115 ? 1.217 -35.138 22.867 1.00 61.88 115 ALA A O 1
ATOM 907 N N . VAL A 1 116 ? 0.364 -34.497 20.900 1.00 63.97 116 VAL A N 1
ATOM 908 C CA . VAL A 1 116 ? -1.021 -34.919 21.198 1.00 63.97 116 VAL A CA 1
ATOM 909 C C . VAL A 1 116 ? -1.220 -36.428 21.026 1.00 63.97 116 VAL A C 1
ATOM 911 O O . VAL A 1 116 ? -2.097 -36.987 21.664 1.00 63.97 116 VAL A O 1
ATOM 914 N N . ASN A 1 117 ? -0.419 -37.093 20.190 1.00 58.38 117 ASN A N 1
ATOM 915 C CA . ASN A 1 117 ? -0.539 -38.534 19.937 1.00 58.38 117 ASN A CA 1
ATOM 916 C C . ASN A 1 117 ? 0.253 -39.400 20.940 1.00 58.38 117 ASN A C 1
ATOM 918 O O . ASN A 1 117 ? 0.220 -40.623 20.842 1.00 58.38 117 ASN A O 1
ATOM 922 N N . GLU A 1 118 ? 0.998 -38.776 21.859 1.00 57.69 118 GLU A N 1
ATOM 923 C CA . GLU A 1 118 ? 1.705 -39.441 22.968 1.00 57.69 118 GLU A CA 1
ATOM 924 C C . GLU A 1 118 ? 0.943 -39.348 24.312 1.00 57.69 118 GLU A C 1
ATOM 926 O O . GLU A 1 118 ? 1.435 -39.850 25.322 1.00 57.69 118 GLU A O 1
ATOM 931 N N . LEU A 1 119 ? -0.253 -38.738 24.323 1.00 51.81 119 LEU A N 1
ATOM 932 C CA . LEU A 1 119 ? -1.227 -38.744 25.429 1.00 51.81 119 LEU A CA 1
ATOM 933 C C . LEU A 1 119 ? -2.406 -39.662 25.088 1.00 51.81 119 LEU A C 1
ATOM 935 O O . LEU A 1 119 ? -2.915 -40.315 26.025 1.00 51.81 119 LEU A O 1
#

Foldseek 3Di:
DDDPVVVVVVVVLVCVLCVQCVPPVDVVSSVVVVVVVVVLVVCVVVVHDSVVVVVCVVVVVVVVVVVVVQVVVDPPPVVSCVVDVPNVVVVVVVCCVVVVVVVVVVVVVVVVVVVVVVD

Sequence (119 aa):
LKVPYRALYAALILFMIIGAYSLNNNPVEVLLLLLFGVLGYGLRKLRFDTAPLILAFVLGGPIEFNLRQTMMLARDPLDYLMGRPIALTILAFGLLLIVLPMFSKVRQKLMVARAVNEL